Protein AF-A0A835Z251-F1 (afdb_monomer_lite)

Structure (mmCIF, N/CA/C/O backbone):
data_AF-A0A835Z251-F1
#
_entry.id   AF-A0A835Z251-F1
#
loop_
_atom_site.group_PDB
_atom_site.id
_atom_site.type_symbol
_atom_site.label_atom_id
_atom_site.label_alt_id
_atom_site.label_comp_id
_atom_site.label_asym_id
_atom_site.label_entity_id
_atom_site.label_seq_id
_atom_site.pdbx_PDB_ins_code
_atom_site.Cartn_x
_atom_site.Cartn_y
_atom_site.Cartn_z
_atom_site.occupancy
_atom_site.B_iso_or_equiv
_atom_site.auth_seq_id
_atom_site.auth_comp_id
_atom_site.auth_asym_id
_atom_site.auth_atom_id
_atom_site.pdbx_PDB_model_num
ATOM 1 N N . MET A 1 1 ? -18.632 -8.825 11.228 1.00 62.38 1 MET A N 1
ATOM 2 C CA . MET A 1 1 ? -19.693 -8.050 11.921 1.00 62.38 1 MET A CA 1
ATOM 3 C C . MET A 1 1 ? -20.765 -8.931 12.549 1.00 62.38 1 MET A C 1
ATOM 5 O O . MET A 1 1 ? -20.907 -8.869 13.760 1.00 62.38 1 MET A O 1
ATOM 9 N N . ARG A 1 2 ? -21.462 -9.788 11.783 1.00 75.31 2 ARG A N 1
ATOM 10 C CA . ARG A 1 2 ? -22.459 -10.733 12.334 1.00 75.31 2 ARG A CA 1
ATOM 11 C C . ARG A 1 2 ? -21.885 -11.649 13.421 1.00 75.31 2 ARG A C 1
ATOM 13 O O . ARG A 1 2 ? -22.456 -11.759 14.495 1.00 75.31 2 ARG A O 1
ATOM 20 N N . HIS A 1 3 ? -20.702 -12.214 13.177 1.00 78.94 3 HIS A N 1
ATOM 21 C CA . HIS A 1 3 ? -19.993 -13.045 14.159 1.00 78.94 3 HIS A CA 1
ATOM 22 C C . HIS A 1 3 ? -19.610 -12.289 15.448 1.00 78.94 3 HIS A C 1
ATOM 24 O O . HIS A 1 3 ? -19.525 -12.888 16.508 1.00 78.94 3 HIS A O 1
ATOM 30 N N . ALA A 1 4 ? -19.443 -10.964 15.378 1.00 78.00 4 ALA A N 1
ATOM 31 C CA . ALA A 1 4 ? -19.150 -10.116 16.535 1.00 78.00 4 ALA A CA 1
ATOM 32 C C . ALA A 1 4 ? -20.422 -9.668 17.290 1.00 78.00 4 ALA A C 1
ATOM 34 O O . ALA A 1 4 ? -20.351 -8.777 18.130 1.00 78.00 4 ALA A O 1
ATOM 35 N N . GLY A 1 5 ? -21.594 -10.229 16.960 1.00 79.12 5 GLY A N 1
ATOM 36 C CA . GLY A 1 5 ? -22.863 -9.925 17.629 1.00 79.12 5 GLY A CA 1
ATOM 37 C C . GLY A 1 5 ? -23.466 -8.557 17.291 1.00 79.12 5 GLY A C 1
ATOM 38 O O . GLY A 1 5 ? -24.391 -8.113 17.967 1.00 79.12 5 GLY A O 1
ATOM 39 N N . ILE A 1 6 ? -22.969 -7.871 16.254 1.00 76.88 6 ILE A N 1
ATOM 40 C CA . ILE A 1 6 ? -23.534 -6.588 15.818 1.00 76.88 6 ILE A CA 1
ATOM 41 C C . ILE A 1 6 ? -24.938 -6.827 15.252 1.00 76.88 6 ILE A C 1
ATOM 43 O O . ILE A 1 6 ? -25.107 -7.609 14.316 1.00 76.88 6 ILE A O 1
ATOM 47 N N . GLN A 1 7 ? -25.929 -6.121 15.802 1.00 78.38 7 GLN A N 1
ATOM 48 C CA . GLN A 1 7 ? -27.323 -6.204 15.362 1.00 78.38 7 GLN A CA 1
ATOM 49 C C . GLN A 1 7 ? -27.484 -5.862 13.873 1.00 78.38 7 GLN A C 1
ATOM 51 O O . GLN A 1 7 ? -26.920 -4.878 13.395 1.00 78.38 7 GLN A O 1
ATOM 56 N N . GLU A 1 8 ? -28.325 -6.632 13.173 1.00 75.56 8 GLU A N 1
ATOM 57 C CA . GLU A 1 8 ? -28.608 -6.519 11.729 1.00 75.56 8 GLU A CA 1
ATOM 58 C C . GLU A 1 8 ? -28.946 -5.091 11.271 1.00 75.56 8 GLU A C 1
ATOM 60 O O . GLU A 1 8 ? -28.376 -4.605 10.298 1.00 75.56 8 GLU A O 1
ATOM 65 N N . LEU A 1 9 ? -29.775 -4.361 12.024 1.00 73.31 9 LEU A N 1
ATOM 66 C CA . LEU A 1 9 ? -30.138 -2.968 11.717 1.00 73.31 9 LEU A CA 1
ATOM 67 C C . LEU A 1 9 ? -28.939 -2.005 11.703 1.00 73.31 9 LEU A C 1
ATOM 69 O O . LEU A 1 9 ? -28.951 -1.010 10.979 1.00 73.31 9 LEU A O 1
ATOM 73 N N . MET A 1 10 ? -27.884 -2.299 12.467 1.00 75.56 10 MET A N 1
ATOM 74 C CA . MET A 1 10 ? -26.652 -1.507 12.477 1.00 75.56 10 MET A CA 1
ATOM 75 C C . MET A 1 10 ? -25.641 -1.963 11.421 1.00 75.56 10 MET A C 1
ATOM 77 O O . MET A 1 10 ? -24.669 -1.249 11.172 1.00 75.56 10 MET A O 1
ATOM 81 N N . ILE A 1 11 ? -25.850 -3.116 10.775 1.00 76.44 11 ILE A N 1
ATOM 82 C CA . ILE A 1 11 ? -24.920 -3.644 9.769 1.00 76.44 11 ILE A CA 1
ATOM 83 C C . ILE A 1 11 ? -24.801 -2.682 8.593 1.00 76.44 11 ILE A C 1
ATOM 85 O O . ILE A 1 11 ? -23.680 -2.402 8.199 1.00 76.44 11 ILE A O 1
ATOM 89 N N . ASN A 1 12 ? -25.893 -2.105 8.082 1.00 79.44 12 ASN A N 1
ATOM 90 C CA . ASN A 1 12 ? -25.819 -1.195 6.929 1.00 79.44 12 ASN A CA 1
ATOM 91 C C . ASN A 1 12 ? -24.986 0.062 7.223 1.00 79.44 12 ASN A C 1
ATOM 93 O O . ASN A 1 12 ? -24.157 0.468 6.410 1.00 79.44 12 ASN A O 1
ATOM 97 N N . LYS A 1 13 ? -25.156 0.652 8.414 1.00 79.88 13 LYS A N 1
ATOM 98 C CA . LYS A 1 13 ? -24.349 1.801 8.851 1.00 79.88 13 LYS A CA 1
ATOM 99 C C . LYS A 1 13 ? -22.876 1.416 9.002 1.00 79.88 13 LYS A C 1
ATOM 101 O O . LYS A 1 13 ? -22.001 2.146 8.550 1.00 79.88 13 LYS A O 1
ATOM 106 N N . ASN A 1 14 ? -22.603 0.267 9.617 1.00 82.44 14 ASN A N 1
ATOM 107 C CA . ASN A 1 14 ? -21.237 -0.216 9.808 1.00 82.44 14 ASN A CA 1
ATOM 108 C C . ASN A 1 14 ? -20.576 -0.647 8.494 1.00 82.44 14 ASN A C 1
ATOM 110 O O . ASN A 1 14 ? -19.377 -0.454 8.336 1.00 82.44 14 ASN A O 1
ATOM 114 N N . LEU A 1 15 ? -21.344 -1.184 7.546 1.00 86.69 15 LEU A N 1
ATOM 115 C CA . LEU A 1 15 ? -20.873 -1.557 6.219 1.00 86.69 15 LEU A CA 1
ATOM 116 C C . LEU A 1 15 ? -20.396 -0.324 5.462 1.00 86.69 15 LEU A C 1
ATOM 118 O O . LEU A 1 15 ? -19.286 -0.348 4.945 1.00 86.69 15 LEU A O 1
ATOM 122 N N . LYS A 1 16 ? -21.183 0.761 5.474 1.00 87.75 16 LYS A N 1
ATOM 123 C CA . LYS A 1 16 ? -20.774 2.034 4.873 1.00 87.75 16 LYS A CA 1
ATOM 124 C C . LYS A 1 16 ? -19.459 2.541 5.474 1.00 87.75 16 LYS A C 1
ATOM 126 O O . LYS A 1 16 ? -18.548 2.869 4.730 1.00 87.75 16 LYS A O 1
ATOM 131 N N . MET A 1 17 ? -19.328 2.524 6.802 1.00 87.12 17 MET A N 1
ATOM 132 C CA . MET A 1 17 ? -18.080 2.943 7.456 1.00 87.12 17 MET A CA 1
ATOM 133 C C . MET A 1 17 ? -16.895 2.043 7.088 1.00 87.12 17 MET A C 1
ATOM 135 O O . MET A 1 17 ? -15.802 2.540 6.854 1.00 87.12 17 MET A O 1
ATOM 139 N N . VAL A 1 18 ? -17.083 0.721 7.022 1.00 86.56 18 VAL A N 1
ATOM 140 C CA . VAL A 1 18 ? -16.004 -0.189 6.603 1.00 86.56 18 VAL A CA 1
ATOM 141 C C . VAL A 1 18 ? -15.611 0.045 5.151 1.00 86.56 18 VAL A C 1
ATOM 143 O O . VAL A 1 18 ? -14.424 0.051 4.858 1.00 86.56 18 VAL A O 1
ATOM 146 N N . GLN A 1 19 ? -16.575 0.287 4.264 1.00 90.75 19 GLN A N 1
ATOM 147 C CA . GLN A 1 19 ? -16.294 0.643 2.874 1.00 90.75 19 GLN A CA 1
ATOM 148 C C . GLN A 1 19 ? -15.491 1.942 2.777 1.00 90.75 19 GLN A C 1
ATOM 150 O O . GLN A 1 19 ? -14.511 1.978 2.041 1.00 90.75 19 GLN A O 1
ATOM 155 N N . GLU A 1 20 ? -15.866 2.972 3.541 1.00 90.94 20 GLU A N 1
ATOM 156 C CA . GLU A 1 20 ? -15.122 4.234 3.620 1.00 90.94 20 GLU A CA 1
ATOM 157 C C . GLU A 1 20 ? -13.676 3.992 4.083 1.00 90.94 20 GLU A C 1
ATOM 159 O O . GLU A 1 20 ? -12.751 4.431 3.407 1.00 90.94 20 GLU A O 1
ATOM 164 N N . TYR A 1 21 ? -13.468 3.206 5.148 1.00 89.62 21 TYR A N 1
ATOM 165 C CA . TYR A 1 21 ? -12.121 2.866 5.628 1.00 89.62 21 TYR A CA 1
ATOM 166 C C . TYR A 1 21 ? -11.292 2.082 4.620 1.00 89.62 21 TYR A C 1
ATOM 168 O O . TYR A 1 21 ? -10.107 2.359 4.445 1.00 89.62 21 TYR A O 1
ATOM 176 N N . SER A 1 22 ? -11.895 1.088 3.970 1.00 91.50 22 SER A N 1
ATOM 177 C CA . SER A 1 22 ? -11.206 0.308 2.948 1.00 91.50 22 SER A CA 1
ATOM 178 C C . SER A 1 22 ? -10.810 1.186 1.768 1.00 91.50 22 SER A C 1
ATOM 180 O O . SER A 1 22 ? -9.691 1.070 1.285 1.00 91.50 22 SER A O 1
ATOM 182 N N . PHE A 1 23 ? -11.692 2.083 1.328 1.00 94.62 23 PHE A N 1
ATOM 183 C CA . PHE A 1 23 ? -11.400 2.972 0.211 1.00 94.62 23 PHE A CA 1
ATOM 184 C C . PHE A 1 23 ? -10.304 3.985 0.553 1.00 94.62 23 PHE A C 1
ATOM 186 O O . PHE A 1 23 ? -9.387 4.175 -0.236 1.00 94.62 23 PHE A O 1
ATOM 193 N N . GLU A 1 24 ? -10.354 4.587 1.742 1.00 93.56 24 GLU A N 1
ATOM 194 C CA . GLU A 1 24 ? -9.323 5.518 2.212 1.00 93.56 24 GLU A CA 1
ATOM 195 C C . GLU A 1 24 ? -7.944 4.847 2.287 1.00 93.56 24 GLU A C 1
ATOM 197 O O . GLU A 1 24 ? -6.951 5.416 1.837 1.00 93.56 24 GLU A O 1
ATOM 202 N N . LEU A 1 25 ? -7.893 3.601 2.773 1.00 92.75 25 LEU A N 1
ATOM 203 C CA . LEU A 1 25 ? -6.656 2.825 2.840 1.00 92.75 25 LEU A CA 1
ATOM 204 C C . LEU A 1 25 ? -6.102 2.522 1.446 1.00 92.75 25 LEU A C 1
ATOM 206 O O . LEU A 1 25 ? -4.913 2.714 1.205 1.00 92.75 25 LEU A O 1
ATOM 210 N N . LEU A 1 26 ? -6.967 2.085 0.527 1.00 93.25 26 LEU A N 1
ATOM 211 C CA . LEU A 1 26 ? -6.577 1.784 -0.849 1.00 93.25 26 LEU A CA 1
ATOM 212 C C . LEU A 1 26 ? -6.089 3.032 -1.592 1.00 93.25 26 LEU A C 1
ATOM 214 O O . LEU A 1 26 ? -5.084 2.948 -2.283 1.00 93.25 26 LEU A O 1
ATOM 218 N N . MET A 1 27 ? -6.717 4.196 -1.393 1.00 94.12 27 MET A N 1
ATOM 219 C CA . MET A 1 27 ? -6.218 5.454 -1.963 1.00 94.12 27 MET A CA 1
ATOM 220 C C . MET A 1 27 ? -4.816 5.805 -1.456 1.00 94.12 27 MET A C 1
ATOM 222 O O . MET A 1 27 ? -3.993 6.286 -2.230 1.00 94.12 27 MET A O 1
ATOM 226 N N . GLY A 1 28 ? -4.536 5.564 -0.170 1.00 92.19 28 GLY A N 1
ATOM 227 C CA . GLY A 1 28 ? -3.197 5.754 0.388 1.00 92.19 28 GLY A CA 1
ATOM 228 C C . GLY A 1 28 ? -2.163 4.841 -0.273 1.00 92.19 28 GLY A C 1
ATOM 229 O O . GLY A 1 28 ? -1.069 5.286 -0.611 1.00 92.19 28 GLY A O 1
ATOM 230 N N . PHE A 1 29 ? -2.522 3.582 -0.529 1.00 93.75 29 PHE A N 1
ATOM 231 C CA . PHE A 1 29 ? -1.650 2.641 -1.238 1.00 93.75 29 PHE A CA 1
ATOM 232 C C . PHE A 1 29 ? -1.449 3.026 -2.703 1.00 93.75 29 PHE A C 1
ATOM 234 O O . PHE A 1 29 ? -0.313 3.048 -3.168 1.00 93.75 29 PHE A O 1
ATOM 241 N N . ASP A 1 30 ? -2.518 3.396 -3.408 1.00 93.94 30 ASP A N 1
ATOM 242 C CA . ASP A 1 30 ? -2.434 3.873 -4.787 1.00 93.94 30 ASP A CA 1
ATOM 243 C C . ASP A 1 30 ? -1.519 5.097 -4.879 1.00 93.94 30 ASP A C 1
ATOM 245 O O . ASP A 1 30 ? -0.651 5.150 -5.750 1.00 93.94 30 ASP A O 1
ATOM 249 N N . HIS A 1 31 ? -1.657 6.054 -3.953 1.00 93.94 31 HIS A N 1
ATOM 250 C CA . HIS A 1 31 ? -0.775 7.215 -3.899 1.00 93.94 31 HIS A CA 1
ATOM 251 C C . HIS A 1 31 ? 0.679 6.810 -3.656 1.00 93.94 31 HIS A C 1
ATOM 253 O O . HIS A 1 31 ? 1.549 7.236 -4.419 1.00 93.94 31 HIS A O 1
ATOM 259 N N . ALA A 1 32 ? 0.939 5.948 -2.668 1.00 93.88 32 ALA A N 1
ATOM 260 C CA . ALA A 1 32 ? 2.279 5.448 -2.389 1.00 93.88 32 ALA A CA 1
ATOM 261 C C . ALA A 1 32 ? 2.926 4.862 -3.651 1.00 93.88 32 ALA A C 1
ATOM 263 O O . ALA A 1 32 ? 4.050 5.220 -3.978 1.00 93.88 32 ALA A O 1
ATOM 264 N N . MET A 1 33 ? 2.198 4.063 -4.437 1.00 91.94 33 MET A N 1
ATOM 265 C CA . MET A 1 33 ? 2.723 3.444 -5.661 1.00 91.94 33 MET A CA 1
ATOM 266 C C . MET A 1 33 ? 3.028 4.432 -6.801 1.00 91.94 33 MET A C 1
ATOM 268 O O . MET A 1 33 ? 3.738 4.069 -7.740 1.00 91.94 33 MET A O 1
ATOM 272 N N . THR A 1 34 ? 2.551 5.680 -6.729 1.00 93.38 34 THR A N 1
ATOM 273 C CA . THR A 1 34 ? 2.932 6.744 -7.680 1.00 93.38 34 THR A CA 1
ATOM 274 C C . THR A 1 34 ? 4.281 7.397 -7.372 1.00 93.38 34 THR A C 1
ATOM 276 O O . THR A 1 34 ? 4.802 8.136 -8.210 1.00 93.38 34 THR A O 1
ATOM 279 N N . LEU A 1 35 ? 4.852 7.140 -6.190 1.00 93.25 35 LEU A N 1
ATOM 280 C CA . LEU A 1 35 ? 6.132 7.703 -5.763 1.00 93.25 35 LEU A CA 1
ATOM 281 C C . LEU A 1 35 ? 7.311 7.012 -6.461 1.00 93.25 35 LEU A C 1
ATOM 283 O O . LEU A 1 35 ? 7.201 5.900 -6.984 1.00 93.25 35 LEU A O 1
ATOM 287 N N . THR A 1 36 ? 8.452 7.702 -6.509 1.00 91.06 36 THR A N 1
ATOM 288 C CA . THR A 1 36 ? 9.573 7.292 -7.371 1.00 91.06 36 THR A CA 1
ATOM 289 C C . THR A 1 36 ? 10.513 6.326 -6.665 1.00 91.06 36 THR A C 1
ATOM 291 O O . THR A 1 36 ? 10.963 5.356 -7.274 1.00 91.06 36 THR A O 1
ATOM 294 N N . THR A 1 37 ? 10.828 6.588 -5.397 1.00 89.50 37 THR A N 1
ATOM 295 C CA . THR A 1 37 ? 11.792 5.784 -4.640 1.00 89.50 37 THR A CA 1
ATOM 296 C C . THR A 1 37 ? 11.093 4.793 -3.719 1.00 89.50 37 THR A C 1
ATOM 298 O O . THR A 1 37 ? 10.016 5.067 -3.200 1.00 89.50 37 THR A O 1
ATOM 301 N N . GLU A 1 38 ? 11.711 3.633 -3.503 1.00 88.38 38 GLU A N 1
ATOM 302 C CA . GLU A 1 38 ? 11.179 2.602 -2.604 1.00 88.38 38 GLU A CA 1
ATOM 303 C C . GLU A 1 38 ? 10.971 3.126 -1.178 1.00 88.38 38 GLU A C 1
ATOM 305 O O . GLU A 1 38 ? 9.910 2.905 -0.600 1.00 88.38 38 GLU A O 1
ATOM 310 N N . ASP A 1 39 ? 11.928 3.889 -0.648 1.00 87.62 39 ASP A N 1
ATOM 311 C CA . ASP A 1 39 ? 11.828 4.467 0.694 1.00 87.62 39 ASP A CA 1
ATOM 312 C C . ASP A 1 39 ? 10.606 5.390 0.829 1.00 87.62 39 ASP A C 1
ATOM 314 O O . ASP A 1 39 ? 9.876 5.308 1.818 1.00 87.62 39 ASP A O 1
ATOM 318 N N . GLU A 1 40 ? 10.334 6.227 -0.179 1.00 89.25 40 GLU A N 1
ATOM 319 C CA . GLU A 1 40 ? 9.140 7.081 -0.215 1.00 89.25 40 GLU A CA 1
ATOM 320 C C . GLU A 1 40 ? 7.853 6.252 -0.282 1.00 89.25 40 GLU A C 1
ATOM 322 O O . GLU A 1 40 ? 6.912 6.523 0.466 1.00 89.25 40 GLU A O 1
ATOM 327 N N . LYS A 1 41 ? 7.815 5.216 -1.134 1.00 92.88 41 LYS A N 1
ATOM 328 C CA . LYS A 1 41 ? 6.659 4.314 -1.255 1.00 92.88 41 LYS A CA 1
ATOM 329 C C . LYS A 1 41 ? 6.352 3.629 0.080 1.00 92.88 41 LYS A C 1
ATOM 331 O O . LYS A 1 41 ? 5.209 3.639 0.535 1.00 92.88 41 LYS A O 1
ATOM 336 N N . VAL A 1 42 ? 7.367 3.049 0.722 1.00 91.62 42 VAL A N 1
ATOM 337 C CA . VAL A 1 42 ? 7.227 2.339 2.003 1.00 91.62 42 VAL A CA 1
ATOM 338 C C . VAL A 1 42 ? 6.818 3.301 3.116 1.00 91.62 42 VAL A C 1
ATOM 340 O O . VAL A 1 42 ? 5.965 2.957 3.936 1.00 91.62 42 VAL A O 1
ATOM 343 N N . TYR A 1 43 ? 7.382 4.510 3.145 1.00 89.88 43 TYR A N 1
ATOM 344 C CA . TYR A 1 43 ? 7.020 5.528 4.129 1.00 89.88 43 TYR A CA 1
ATOM 345 C C . TYR A 1 43 ? 5.550 5.950 4.004 1.00 89.88 43 TYR A C 1
ATOM 347 O O . TYR A 1 43 ? 4.813 5.903 4.991 1.00 89.88 43 TYR A O 1
ATOM 355 N N . GLU A 1 44 ? 5.103 6.293 2.793 1.00 92.88 44 GLU A N 1
ATOM 356 C CA . GLU A 1 44 ? 3.720 6.711 2.535 1.00 92.88 44 GLU A CA 1
ATOM 357 C C . GLU A 1 44 ? 2.725 5.581 2.845 1.00 92.88 44 GLU A C 1
ATOM 359 O O . GLU A 1 44 ? 1.713 5.782 3.524 1.00 92.88 44 GLU A O 1
ATOM 364 N N . MET A 1 45 ? 3.058 4.347 2.453 1.00 93.81 45 MET A N 1
ATOM 365 C CA . MET A 1 45 ? 2.267 3.158 2.777 1.00 93.81 45 MET A CA 1
ATOM 366 C C . MET A 1 45 ? 2.186 2.920 4.292 1.00 93.81 45 MET A C 1
ATOM 368 O O . MET A 1 45 ? 1.114 2.618 4.825 1.00 93.81 45 MET A O 1
ATOM 372 N N . GLY A 1 46 ? 3.297 3.120 5.007 1.00 91.88 46 GLY A N 1
ATOM 373 C CA . GLY A 1 46 ? 3.344 3.112 6.467 1.00 91.88 46 GLY A CA 1
ATOM 374 C C . GLY A 1 46 ? 2.417 4.159 7.086 1.00 91.88 46 GLY A C 1
ATOM 375 O O . GLY A 1 46 ? 1.687 3.847 8.027 1.00 91.88 46 GLY A O 1
ATOM 376 N N . GLY A 1 47 ? 2.366 5.369 6.527 1.00 90.62 47 GLY A N 1
ATOM 377 C CA . GLY A 1 47 ? 1.437 6.422 6.944 1.00 90.62 47 GLY A CA 1
ATOM 378 C C . GLY A 1 47 ? -0.032 5.994 6.844 1.00 90.62 47 GLY A C 1
ATOM 379 O O . GLY A 1 47 ? -0.790 6.133 7.811 1.00 90.62 47 GLY A O 1
ATOM 380 N N . ALA A 1 48 ? -0.419 5.389 5.718 1.00 92.12 48 ALA A N 1
ATOM 381 C CA . ALA A 1 48 ? -1.774 4.876 5.509 1.00 92.12 48 ALA A CA 1
ATOM 382 C C . ALA A 1 48 ? -2.135 3.753 6.505 1.00 92.12 48 ALA A C 1
ATOM 384 O O . ALA A 1 48 ? -3.191 3.789 7.146 1.00 92.12 48 ALA A O 1
ATOM 385 N N . ILE A 1 49 ? -1.230 2.788 6.711 1.00 91.50 49 ILE A N 1
ATOM 386 C CA . ILE A 1 49 ? -1.389 1.701 7.696 1.00 91.50 49 ILE A CA 1
ATOM 387 C C . ILE A 1 49 ? -1.542 2.276 9.107 1.00 91.50 49 ILE A C 1
ATOM 389 O O . ILE A 1 49 ? -2.421 1.871 9.873 1.00 91.50 49 ILE A O 1
ATOM 393 N N . TRP A 1 50 ? -0.705 3.242 9.466 1.00 89.12 50 TRP A N 1
ATOM 394 C CA . TRP A 1 50 ? -0.722 3.860 10.782 1.00 89.12 50 TRP A CA 1
ATOM 395 C C . TRP A 1 50 ? -2.053 4.551 11.088 1.00 89.12 50 TRP A C 1
ATOM 397 O O . TRP A 1 50 ? -2.665 4.293 12.133 1.00 89.12 50 TRP A O 1
ATOM 407 N N . GLY A 1 51 ? -2.522 5.389 10.159 1.00 86.25 51 GLY A N 1
ATOM 408 C CA . GLY A 1 51 ? -3.736 6.186 10.323 1.00 86.25 51 GLY A CA 1
ATOM 409 C C . GLY A 1 51 ? -5.028 5.367 10.306 1.00 86.25 51 GLY A C 1
ATOM 410 O O . GLY A 1 51 ? -5.990 5.714 10.999 1.00 86.25 51 GLY A O 1
ATOM 411 N N . LEU A 1 52 ? -5.062 4.265 9.551 1.00 85.94 52 LEU A N 1
ATOM 412 C CA . LEU A 1 52 ? -6.312 3.554 9.260 1.00 85.94 52 LEU A CA 1
ATOM 413 C C . LEU A 1 52 ? -6.388 2.157 9.872 1.00 85.94 52 LEU A C 1
ATOM 415 O O . LEU A 1 52 ? -7.473 1.752 10.293 1.00 85.94 52 LEU A O 1
ATOM 419 N N . ILE A 1 53 ? -5.262 1.449 10.000 1.00 86.25 53 ILE A N 1
ATOM 420 C CA . ILE A 1 53 ? -5.214 0.118 10.620 1.00 86.25 53 ILE A CA 1
ATOM 421 C C . ILE A 1 53 ? -4.906 0.239 12.110 1.00 86.25 53 ILE A C 1
ATOM 423 O O . ILE A 1 53 ? -5.677 -0.251 12.939 1.00 86.25 53 ILE A O 1
ATOM 427 N N . TYR A 1 54 ? -3.796 0.887 12.477 1.00 83.94 54 TYR A N 1
ATOM 428 C CA . TYR A 1 54 ? -3.351 0.857 13.869 1.00 83.94 54 TYR A CA 1
ATOM 429 C C . TYR A 1 54 ? -4.120 1.812 14.770 1.00 83.94 54 TYR A C 1
ATOM 431 O O . TYR A 1 54 ? -4.545 1.373 15.841 1.00 83.94 54 TYR A O 1
ATOM 439 N N . ARG A 1 55 ? -4.331 3.077 14.367 1.00 74.88 55 ARG A N 1
ATOM 440 C CA . ARG A 1 55 ? -5.142 4.107 15.071 1.00 74.88 55 ARG A CA 1
ATOM 441 C C . ARG A 1 55 ? -4.806 4.376 16.551 1.00 74.88 55 ARG A C 1
ATOM 443 O O . ARG A 1 55 ? -5.366 5.288 17.152 1.00 74.88 55 ARG A O 1
ATOM 450 N N . LYS A 1 56 ? -3.915 3.585 17.150 1.00 68.62 56 LYS A N 1
ATOM 451 C CA . LYS A 1 56 ? -3.467 3.592 18.541 1.00 68.62 56 LYS A CA 1
ATOM 452 C C . LYS A 1 56 ? -1.945 3.454 18.537 1.00 68.62 56 LYS A C 1
ATOM 454 O O . LYS A 1 56 ? -1.432 2.332 18.561 1.00 68.62 56 LYS A O 1
ATOM 459 N N . PRO A 1 57 ? -1.238 4.587 18.471 1.00 60.75 57 PRO A N 1
ATOM 460 C CA . PRO A 1 57 ? 0.181 4.627 18.152 1.00 60.75 57 PRO A CA 1
ATOM 461 C C . PRO A 1 57 ? 1.068 3.976 19.224 1.00 60.75 57 PRO A C 1
ATOM 463 O O . PRO A 1 57 ? 2.125 3.435 18.937 1.00 60.75 57 PRO A O 1
ATOM 466 N N . GLU A 1 58 ? 0.603 3.959 20.469 1.00 67.44 58 GLU A N 1
ATOM 467 C CA . GLU A 1 58 ? 1.379 3.548 21.646 1.00 67.44 58 GLU A CA 1
ATOM 468 C C . GLU A 1 58 ? 1.703 2.047 21.702 1.00 67.44 58 GLU A C 1
ATOM 470 O O . GLU A 1 58 ? 2.531 1.623 22.505 1.00 67.44 58 GLU A O 1
ATOM 475 N N . LYS A 1 59 ? 1.038 1.221 20.884 1.00 77.44 59 LYS A N 1
ATOM 476 C CA . LYS A 1 59 ? 1.164 -0.241 20.948 1.00 77.44 59 LYS A CA 1
ATOM 477 C C . LYS A 1 59 ? 2.211 -0.810 19.987 1.00 77.44 59 LYS A C 1
ATOM 479 O O . LYS A 1 59 ? 2.685 -1.923 20.210 1.00 77.44 59 LYS A O 1
ATOM 484 N N . TYR A 1 60 ? 2.553 -0.087 18.926 1.00 79.94 60 TYR A N 1
ATOM 485 C CA . TYR A 1 60 ? 3.372 -0.614 17.837 1.00 79.94 60 TYR A CA 1
ATOM 486 C C . TYR A 1 60 ? 4.593 0.271 17.622 1.00 79.94 60 TYR A C 1
ATOM 488 O O . TYR A 1 60 ? 4.483 1.493 17.589 1.00 79.94 60 TYR A O 1
ATOM 496 N N . SER A 1 61 ? 5.763 -0.352 17.493 1.00 81.75 61 SER A N 1
ATOM 497 C CA . SER A 1 61 ? 6.996 0.369 17.195 1.00 81.75 61 SER A CA 1
ATOM 498 C C . SER A 1 61 ? 7.032 0.812 15.732 1.00 81.75 6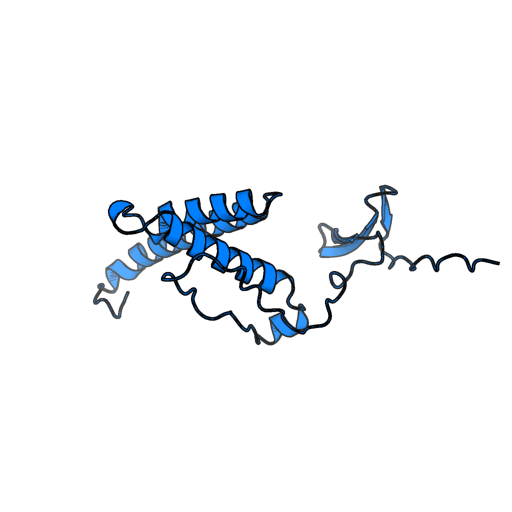1 SER A C 1
ATOM 500 O O . SER A 1 61 ? 6.411 0.204 14.860 1.00 81.75 61 SER A O 1
ATOM 502 N N . GLU A 1 62 ? 7.830 1.836 15.447 1.00 80.81 62 GLU A N 1
ATOM 503 C CA . GLU A 1 62 ? 8.116 2.268 14.075 1.00 80.81 62 GLU A CA 1
ATOM 504 C C . GLU A 1 62 ? 8.715 1.129 13.236 1.00 80.81 62 GLU A C 1
ATOM 506 O O . GLU A 1 62 ? 8.329 0.931 12.090 1.00 80.81 62 GLU A O 1
ATOM 511 N N . GLN A 1 63 ? 9.570 0.297 13.839 1.00 81.44 63 GLN A N 1
ATOM 512 C CA . GLN A 1 63 ? 10.118 -0.891 13.185 1.00 81.44 63 GLN A CA 1
ATOM 513 C C . GLN A 1 63 ? 9.024 -1.882 12.764 1.00 81.44 63 GLN A C 1
ATOM 515 O O . GLN A 1 63 ? 9.097 -2.446 11.677 1.00 81.44 63 GLN A O 1
ATOM 520 N N . HIS A 1 64 ? 8.005 -2.094 13.602 1.00 85.88 64 HIS A N 1
ATOM 521 C CA . HIS A 1 64 ? 6.873 -2.956 13.264 1.00 85.88 64 HIS A CA 1
ATOM 522 C C . HIS A 1 64 ? 6.079 -2.392 12.080 1.00 85.88 64 HIS A C 1
ATOM 524 O O . HIS A 1 64 ? 5.718 -3.134 11.166 1.00 85.88 64 HIS A O 1
ATOM 530 N N . LEU A 1 65 ? 5.843 -1.078 12.083 1.00 86.94 65 LEU A N 1
ATOM 531 C CA . LEU A 1 65 ? 5.154 -0.388 10.998 1.00 86.94 65 LEU A CA 1
ATOM 532 C C . LEU A 1 65 ? 5.932 -0.488 9.685 1.00 86.94 65 LEU A C 1
ATOM 534 O O . LEU A 1 65 ? 5.358 -0.866 8.668 1.00 86.94 65 LEU A O 1
ATOM 538 N N . HIS A 1 66 ? 7.233 -0.203 9.7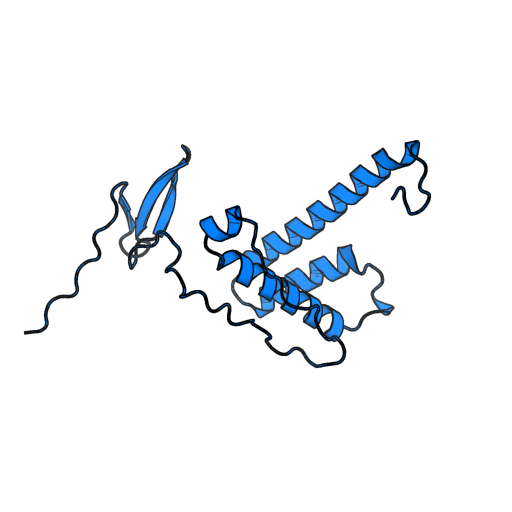27 1.00 86.06 66 HIS A N 1
ATOM 539 C CA . HIS A 1 66 ? 8.110 -0.285 8.569 1.00 86.06 66 HIS A CA 1
ATOM 540 C C . HIS A 1 66 ? 8.165 -1.712 8.017 1.00 86.06 66 HIS A C 1
ATOM 542 O O . HIS A 1 66 ? 7.974 -1.906 6.825 1.00 86.06 66 HIS A O 1
ATOM 548 N N . HIS A 1 67 ? 8.298 -2.728 8.879 1.00 86.81 67 HIS A N 1
ATOM 549 C CA . HIS A 1 67 ? 8.282 -4.128 8.448 1.00 86.81 67 HIS A CA 1
ATOM 550 C C . HIS A 1 67 ? 6.965 -4.490 7.748 1.00 86.81 67 HIS A C 1
ATOM 552 O O . HIS A 1 67 ? 6.976 -5.128 6.696 1.00 86.81 67 HIS A O 1
ATOM 558 N N . PHE A 1 68 ? 5.826 -4.051 8.291 1.00 90.19 68 PHE A N 1
ATOM 559 C CA . PHE A 1 68 ? 4.543 -4.332 7.659 1.00 90.19 68 PHE A CA 1
ATOM 560 C C . PHE A 1 68 ? 4.393 -3.611 6.310 1.00 90.19 68 PHE A C 1
ATOM 562 O O . PHE A 1 68 ? 3.964 -4.227 5.336 1.00 90.19 68 PHE A O 1
ATOM 569 N N . ALA A 1 69 ? 4.791 -2.339 6.238 1.00 91.56 69 ALA A N 1
ATOM 570 C CA . ALA A 1 69 ? 4.754 -1.556 5.008 1.00 91.56 69 ALA A CA 1
ATOM 571 C C . ALA A 1 69 ? 5.671 -2.145 3.922 1.00 91.56 69 ALA A C 1
ATOM 573 O O . ALA A 1 69 ? 5.226 -2.329 2.793 1.00 91.56 69 ALA A O 1
ATOM 574 N N . SER A 1 70 ? 6.906 -2.525 4.262 1.00 90.19 70 SER A N 1
ATOM 575 C CA . SER A 1 70 ? 7.839 -3.172 3.328 1.00 90.19 70 SER A CA 1
ATOM 576 C C . SER A 1 70 ? 7.307 -4.506 2.806 1.00 90.19 70 SER A C 1
ATOM 578 O O . SER A 1 70 ? 7.440 -4.798 1.617 1.00 90.19 70 SER A O 1
ATOM 580 N N . HIS A 1 71 ? 6.68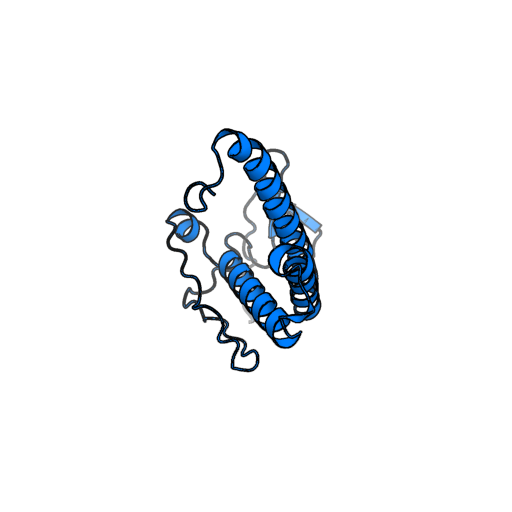3 -5.313 3.671 1.00 90.94 71 HIS A N 1
ATOM 581 C CA . HIS A 1 71 ? 6.055 -6.564 3.251 1.00 90.94 71 HIS A CA 1
ATOM 582 C C . HIS A 1 71 ? 4.916 -6.305 2.256 1.00 90.94 71 HIS A C 1
ATOM 584 O O . HIS A 1 71 ? 4.926 -6.870 1.168 1.00 90.94 71 HIS A O 1
ATOM 590 N N . LEU A 1 72 ? 3.987 -5.396 2.572 1.00 91.00 72 LEU A N 1
ATOM 591 C CA . LEU A 1 72 ? 2.875 -5.065 1.673 1.00 91.00 72 LEU A CA 1
ATOM 592 C C . LEU A 1 72 ? 3.342 -4.477 0.339 1.00 91.00 72 LEU A C 1
ATOM 594 O O . LEU A 1 72 ? 2.809 -4.845 -0.705 1.00 91.00 72 LEU A O 1
ATOM 598 N N . TYR A 1 73 ? 4.352 -3.608 0.364 1.00 90.94 73 TYR A N 1
ATOM 599 C CA . TYR A 1 73 ? 4.969 -3.080 -0.848 1.00 90.94 73 TYR A CA 1
ATOM 600 C C . TYR A 1 73 ? 5.538 -4.204 -1.724 1.00 90.94 73 TYR A C 1
ATOM 602 O O . TYR A 1 73 ? 5.263 -4.249 -2.922 1.00 90.94 73 TYR A O 1
ATOM 610 N N . THR A 1 74 ? 6.264 -5.151 -1.121 1.00 88.56 74 THR A N 1
ATOM 611 C CA . THR A 1 74 ? 6.843 -6.295 -1.841 1.00 88.56 74 THR A CA 1
ATOM 612 C C . THR A 1 74 ? 5.758 -7.175 -2.463 1.00 88.56 74 THR A C 1
ATOM 614 O O . THR A 1 74 ? 5.886 -7.576 -3.620 1.00 88.56 74 THR A O 1
ATOM 617 N N . GLU A 1 75 ? 4.669 -7.445 -1.738 1.00 89.44 75 GLU A N 1
ATOM 618 C CA . GLU A 1 75 ? 3.534 -8.218 -2.259 1.00 89.44 75 GLU A CA 1
ATOM 619 C C . GLU A 1 75 ? 2.837 -7.502 -3.424 1.00 89.44 75 GLU A C 1
ATOM 621 O O . GLU A 1 75 ? 2.475 -8.134 -4.417 1.00 89.44 75 GLU A O 1
ATOM 626 N N . LEU A 1 76 ? 2.676 -6.178 -3.340 1.00 88.75 76 LEU A N 1
ATOM 627 C CA . LEU A 1 76 ? 2.081 -5.379 -4.413 1.00 88.75 76 LEU A CA 1
ATOM 628 C C . LEU A 1 76 ? 2.958 -5.360 -5.668 1.00 88.75 76 LEU A C 1
ATOM 630 O O . LEU A 1 76 ? 2.447 -5.601 -6.759 1.00 88.75 76 LEU A O 1
ATOM 634 N N . GLU A 1 77 ? 4.264 -5.125 -5.535 1.00 86.62 77 GLU A N 1
ATOM 635 C CA . GLU A 1 77 ? 5.203 -5.196 -6.664 1.00 86.62 77 GLU A CA 1
ATOM 636 C C . GLU A 1 77 ? 5.212 -6.601 -7.281 1.00 86.62 77 GLU A C 1
ATOM 638 O O . GLU A 1 77 ? 5.109 -6.740 -8.499 1.00 86.62 77 GLU A O 1
ATOM 643 N N . THR A 1 78 ? 5.204 -7.648 -6.451 1.00 86.94 78 THR A N 1
ATOM 644 C CA . THR A 1 78 ? 5.090 -9.039 -6.916 1.00 86.94 78 THR A CA 1
ATOM 645 C C . THR A 1 78 ? 3.817 -9.249 -7.734 1.00 86.94 78 THR A C 1
ATOM 647 O O . THR A 1 78 ? 3.852 -9.896 -8.779 1.00 86.94 78 THR A O 1
ATOM 650 N N . LEU A 1 79 ? 2.693 -8.662 -7.312 1.00 88.06 79 LEU A N 1
ATOM 651 C CA . LEU A 1 79 ? 1.427 -8.752 -8.032 1.00 88.06 79 LEU A CA 1
ATOM 652 C C . LEU A 1 79 ? 1.484 -8.083 -9.414 1.00 88.06 79 LEU A C 1
ATOM 654 O O . LEU A 1 79 ? 0.900 -8.609 -10.361 1.00 88.06 79 LEU A O 1
ATOM 658 N N . TYR A 1 80 ? 2.200 -6.961 -9.548 1.00 85.06 80 TYR A N 1
ATOM 659 C CA . TYR A 1 80 ? 2.415 -6.293 -10.838 1.00 85.06 80 TYR A CA 1
ATOM 660 C C . TYR A 1 80 ? 3.292 -7.107 -11.800 1.00 85.06 80 TYR A C 1
ATOM 662 O O . TYR A 1 80 ? 3.202 -6.913 -13.014 1.00 85.06 80 TYR A O 1
ATOM 670 N N . GLU A 1 81 ? 4.112 -8.019 -11.279 1.00 86.06 81 GLU A N 1
ATOM 671 C CA . GLU A 1 81 ? 4.962 -8.915 -12.070 1.00 86.06 81 GLU A CA 1
ATOM 672 C C . GLU A 1 81 ? 4.228 -10.188 -12.529 1.00 86.06 81 GLU A C 1
ATOM 674 O O . GLU A 1 81 ? 4.695 -10.873 -13.444 1.00 86.06 81 GLU A O 1
ATOM 679 N N . VAL A 1 82 ? 3.057 -10.503 -11.958 1.00 86.19 82 VAL A N 1
ATOM 680 C CA . VAL A 1 82 ? 2.270 -11.683 -12.349 1.00 86.19 82 VAL A CA 1
ATOM 681 C C . VAL A 1 82 ? 1.715 -11.515 -13.774 1.00 86.19 82 VAL A C 1
ATOM 683 O O . VAL A 1 82 ? 0.976 -10.565 -14.045 1.00 86.19 82 VAL A O 1
ATOM 686 N N . PRO A 1 83 ? 1.973 -12.465 -14.699 1.00 88.44 83 PRO A N 1
ATOM 687 C CA . PRO A 1 83 ? 1.379 -12.437 -16.032 1.00 88.44 83 PRO A CA 1
ATOM 688 C C . PRO A 1 83 ? -0.151 -12.431 -15.973 1.00 88.44 83 PRO A C 1
ATOM 690 O O . PRO A 1 83 ? -0.755 -13.189 -15.212 1.00 88.44 83 PRO A O 1
ATOM 693 N N . LEU A 1 84 ? -0.798 -11.638 -16.832 1.00 88.44 84 LEU A N 1
ATOM 694 C CA . LEU A 1 84 ? -2.253 -11.445 -16.802 1.00 88.44 84 LEU A CA 1
ATOM 695 C C . LEU A 1 84 ? -3.045 -12.760 -16.913 1.00 88.44 84 LEU A C 1
ATOM 697 O O . LEU A 1 84 ? -4.097 -12.901 -16.292 1.00 88.44 84 LEU A O 1
ATOM 701 N N . ASP A 1 85 ? -2.553 -13.733 -17.679 1.00 88.62 85 ASP A N 1
ATOM 702 C CA . ASP A 1 85 ? -3.219 -15.032 -17.810 1.00 88.62 85 ASP A CA 1
ATOM 703 C C . ASP A 1 85 ? -3.178 -15.827 -16.499 1.00 88.62 85 ASP A C 1
ATOM 705 O O . ASP A 1 85 ? -4.186 -16.404 -16.099 1.00 88.62 85 ASP A O 1
ATOM 709 N N . LYS A 1 86 ? -2.069 -15.748 -15.752 1.00 83.88 86 LYS A N 1
ATOM 710 C CA . LYS A 1 86 ? -1.948 -16.335 -14.408 1.00 83.88 86 LYS A CA 1
ATOM 711 C C . LYS A 1 86 ? -2.768 -15.594 -13.368 1.00 83.88 86 LYS A C 1
ATOM 713 O O . LYS A 1 86 ? -3.386 -16.223 -12.512 1.00 83.88 86 LYS A O 1
ATOM 718 N N . PHE A 1 87 ? -2.854 -14.276 -13.495 1.00 86.50 87 PHE A N 1
ATOM 719 C CA . PHE A 1 87 ? -3.733 -13.471 -12.661 1.00 86.50 87 PHE A CA 1
ATOM 720 C C . PHE A 1 87 ? -5.207 -13.883 -12.838 1.00 86.50 87 PHE A C 1
ATOM 722 O O . PHE A 1 87 ? -5.920 -14.075 -11.855 1.00 86.50 87 PHE A O 1
ATOM 729 N N . LYS A 1 88 ? -5.663 -14.096 -14.082 1.00 89.12 88 LYS A N 1
ATOM 730 C CA . LYS A 1 88 ? -7.037 -14.548 -14.390 1.00 89.12 88 LYS A CA 1
ATOM 731 C C . LYS A 1 88 ? -7.346 -15.954 -13.878 1.00 89.12 88 LYS A C 1
ATOM 733 O O . LYS A 1 88 ? -8.493 -16.228 -13.537 1.00 89.12 88 LYS A O 1
ATOM 738 N N . GLU A 1 89 ? -6.346 -16.832 -13.830 1.00 91.12 89 GLU A N 1
ATOM 739 C CA . GLU A 1 89 ? -6.473 -18.171 -13.238 1.00 91.12 89 GLU A CA 1
ATOM 740 C C . GLU A 1 89 ? -6.681 -18.116 -11.709 1.00 91.12 89 GLU A C 1
ATOM 742 O O . GLU A 1 89 ? -7.071 -19.117 -11.111 1.00 91.12 89 GLU A O 1
ATOM 747 N N . GLY A 1 90 ? -6.445 -16.963 -11.065 1.00 83.31 90 GLY A N 1
ATOM 748 C CA . GLY A 1 90 ? -6.589 -16.787 -9.617 1.00 83.31 90 GLY A CA 1
ATOM 749 C C . GLY A 1 90 ? -5.510 -17.502 -8.798 1.00 83.31 90 GLY A C 1
ATOM 750 O O . GLY A 1 90 ? -5.630 -17.599 -7.578 1.00 83.31 90 GLY A O 1
ATOM 751 N N . ALA A 1 91 ? -4.454 -17.996 -9.448 1.00 78.56 91 ALA A N 1
ATOM 752 C CA . ALA A 1 91 ? -3.346 -18.715 -8.826 1.00 78.56 91 ALA A CA 1
ATOM 753 C C . ALA A 1 91 ? -2.301 -17.745 -8.243 1.00 78.56 91 ALA A C 1
ATOM 755 O O . ALA A 1 91 ? -1.121 -17.800 -8.585 1.00 78.56 91 ALA A O 1
ATOM 756 N N . LEU A 1 92 ? -2.751 -16.823 -7.389 1.00 84.38 92 LEU A N 1
ATOM 757 C CA . LEU A 1 92 ? -1.878 -15.878 -6.697 1.00 84.38 92 LEU A CA 1
ATOM 758 C C . LEU A 1 92 ? -1.274 -16.548 -5.462 1.00 84.38 92 LEU A C 1
ATOM 760 O O . LEU A 1 92 ? -1.997 -17.065 -4.609 1.00 84.38 92 LEU A O 1
ATOM 764 N N . VAL A 1 93 ? 0.053 -16.531 -5.375 1.00 83.81 93 VAL A N 1
ATOM 765 C CA . VAL A 1 93 ? 0.794 -17.000 -4.204 1.00 83.81 93 VAL A CA 1
ATOM 766 C C . VAL A 1 93 ? 1.315 -15.769 -3.482 1.00 83.81 93 VAL A C 1
ATOM 768 O O . VAL A 1 93 ? 2.179 -15.077 -4.010 1.00 83.81 93 VAL A O 1
ATOM 771 N N . PHE A 1 94 ? 0.759 -15.501 -2.304 1.00 84.06 94 PHE A N 1
ATOM 772 C CA . PHE A 1 94 ? 1.256 -14.465 -1.401 1.00 84.06 94 PHE A CA 1
ATOM 773 C C . PHE A 1 94 ? 2.367 -15.038 -0.523 1.00 84.06 94 PHE A C 1
ATOM 775 O O . PHE A 1 94 ? 2.343 -16.234 -0.206 1.00 84.06 94 PHE A O 1
ATOM 782 N N . ALA A 1 95 ? 3.329 -14.208 -0.127 1.00 83.56 95 ALA A N 1
ATOM 783 C CA . ALA A 1 95 ? 4.353 -14.632 0.817 1.00 83.56 95 ALA A CA 1
ATOM 784 C C . ALA A 1 95 ? 3.763 -14.889 2.213 1.00 83.56 95 ALA A C 1
ATOM 786 O O . ALA A 1 95 ? 2.675 -14.424 2.569 1.00 83.56 95 ALA A O 1
ATOM 787 N N . ASP A 1 96 ? 4.513 -15.631 3.027 1.00 86.12 96 ASP A N 1
ATOM 788 C CA . ASP A 1 96 ? 4.182 -15.800 4.436 1.00 86.12 96 ASP A CA 1
ATOM 789 C C . ASP A 1 96 ? 4.165 -14.449 5.160 1.00 86.12 96 ASP A C 1
ATOM 791 O O . ASP A 1 96 ? 4.901 -13.516 4.820 1.00 86.12 96 ASP A O 1
ATOM 795 N N . ALA A 1 97 ? 3.336 -14.364 6.202 1.00 83.25 97 ALA A N 1
ATOM 796 C CA . ALA A 1 97 ? 3.257 -13.172 7.033 1.00 83.25 97 ALA A CA 1
ATOM 797 C C . ALA A 1 97 ? 4.647 -12.791 7.591 1.00 83.25 97 ALA A C 1
ATOM 799 O O . ALA A 1 97 ? 5.424 -13.675 7.970 1.00 83.25 97 ALA A O 1
ATOM 800 N N . PRO A 1 98 ? 4.963 -11.487 7.689 1.00 83.81 98 PRO A N 1
ATOM 801 C CA . PRO A 1 98 ? 6.283 -11.038 8.100 1.00 83.81 98 PRO A CA 1
ATOM 802 C C . PRO A 1 98 ? 6.580 -11.433 9.550 1.00 83.81 98 PRO A C 1
ATOM 804 O O . PRO A 1 98 ? 5.750 -11.276 10.451 1.00 83.81 98 PRO A O 1
ATOM 807 N N . ASP A 1 99 ? 7.802 -11.910 9.790 1.00 83.25 99 ASP A N 1
ATOM 808 C CA . ASP A 1 99 ? 8.301 -12.171 11.139 1.00 83.25 99 ASP A CA 1
ATOM 809 C C . ASP A 1 99 ? 8.742 -10.860 11.799 1.00 83.25 99 ASP A C 1
ATOM 811 O O . ASP A 1 99 ? 9.882 -10.412 11.670 1.00 83.25 99 ASP A O 1
ATOM 815 N N . PHE A 1 100 ? 7.835 -10.258 12.565 1.00 82.62 100 PHE A N 1
ATOM 816 C CA . PHE A 1 100 ? 8.082 -9.007 13.281 1.00 82.62 100 PHE A CA 1
ATOM 817 C C . PHE A 1 100 ? 9.139 -9.096 14.394 1.00 82.62 100 PHE A C 1
ATOM 819 O O . PHE A 1 100 ? 9.483 -8.063 14.968 1.00 82.62 100 PHE A O 1
ATOM 826 N N . SER A 1 101 ? 9.643 -10.290 14.730 1.00 80.06 101 SER A N 1
ATOM 827 C CA . SER A 1 101 ? 10.727 -10.449 15.707 1.00 80.06 101 SER A CA 1
ATOM 828 C C . SER A 1 101 ? 12.116 -10.187 15.116 1.00 80.06 101 SER A C 1
ATOM 830 O O . SER A 1 101 ? 13.072 -9.962 15.862 1.00 80.06 101 SER A O 1
ATOM 832 N N . GLN A 1 102 ? 12.233 -10.177 13.786 1.00 71.69 102 GLN A N 1
ATOM 833 C CA . GLN A 1 102 ? 13.485 -9.962 13.068 1.00 71.69 102 GLN A CA 1
ATOM 834 C C . GLN A 1 102 ? 13.521 -8.579 12.396 1.00 71.69 102 GLN A C 1
ATOM 836 O O . GLN A 1 102 ? 12.475 -8.016 12.056 1.00 71.69 102 GLN A O 1
ATOM 841 N N . PRO A 1 103 ? 14.722 -8.000 12.191 1.00 65.88 103 PRO A N 1
ATOM 842 C CA . PRO A 1 103 ? 14.865 -6.825 11.339 1.00 65.88 103 PRO A CA 1
ATOM 843 C C . PRO A 1 103 ? 14.395 -7.147 9.919 1.00 65.88 103 PRO A C 1
ATOM 845 O O . PRO A 1 103 ? 14.502 -8.295 9.480 1.00 65.88 103 PRO A O 1
ATOM 848 N N . VAL A 1 104 ? 13.890 -6.129 9.216 1.00 62.56 104 VAL A N 1
ATOM 849 C CA . VAL A 1 104 ? 13.387 -6.267 7.845 1.00 62.56 104 VAL A CA 1
ATOM 850 C C . VAL A 1 104 ? 14.485 -6.876 6.980 1.00 62.56 104 VAL A C 1
ATOM 852 O O . VAL A 1 104 ? 15.537 -6.276 6.762 1.00 62.56 104 VAL A O 1
ATOM 855 N N . LYS A 1 105 ? 14.251 -8.101 6.520 1.00 56.19 105 LYS A N 1
ATOM 856 C CA . LYS A 1 105 ? 15.010 -8.705 5.432 1.00 56.19 105 LYS A CA 1
ATOM 857 C C . LYS A 1 105 ? 14.184 -8.463 4.181 1.00 56.19 105 LYS A C 1
ATOM 859 O O . LYS A 1 105 ? 12.975 -8.675 4.209 1.00 56.19 105 LYS A O 1
ATOM 864 N N . SER A 1 106 ? 14.820 -8.010 3.104 1.00 48.41 106 SER A N 1
ATOM 865 C CA . SER A 1 106 ? 14.202 -8.000 1.777 1.00 48.41 106 SER A CA 1
ATOM 866 C C . SER A 1 106 ? 13.882 -9.449 1.395 1.00 48.41 106 SER A C 1
ATOM 868 O O . SER A 1 106 ? 14.695 -10.134 0.781 1.00 48.41 106 SER A O 1
ATOM 870 N N . ASN A 1 107 ? 12.711 -9.933 1.802 1.00 46.84 107 ASN A N 1
ATOM 871 C CA . ASN A 1 107 ? 12.185 -11.251 1.469 1.00 46.84 107 ASN A CA 1
ATOM 872 C C . ASN A 1 107 ? 11.438 -11.172 0.138 1.00 46.84 107 ASN A C 1
ATOM 874 O O . ASN A 1 107 ? 10.318 -11.663 0.029 1.00 46.84 107 ASN A O 1
ATOM 878 N N . ARG A 1 108 ? 12.038 -10.531 -0.875 1.00 46.53 108 ARG A N 1
ATOM 879 C CA . ARG A 1 108 ? 11.522 -10.639 -2.234 1.00 46.53 108 ARG A CA 1
ATOM 880 C C . ARG A 1 108 ? 11.588 -12.120 -2.583 1.00 46.53 108 ARG A C 1
ATOM 882 O O . ARG A 1 108 ? 12.673 -12.665 -2.778 1.00 46.53 108 ARG A O 1
ATOM 889 N N . VAL A 1 109 ? 10.440 -12.789 -2.552 1.00 44.88 109 VAL A N 1
ATOM 890 C CA . VAL A 1 109 ? 10.333 -14.155 -3.042 1.00 44.88 109 VAL A CA 1
ATOM 891 C C . VAL A 1 109 ? 10.671 -14.037 -4.519 1.00 44.88 109 VAL A C 1
ATOM 893 O O . VAL A 1 109 ? 9.940 -13.386 -5.262 1.00 44.88 109 VAL A O 1
ATOM 896 N N . GLU A 1 110 ? 11.818 -14.577 -4.937 1.00 41.94 110 GLU A N 1
ATOM 897 C CA . GLU A 1 110 ? 12.116 -14.747 -6.356 1.00 41.94 110 GLU A CA 1
ATOM 898 C C . GLU A 1 110 ? 11.048 -15.684 -6.914 1.00 41.94 110 GLU A C 1
ATOM 900 O O . GLU A 1 110 ? 11.143 -16.911 -6.855 1.00 41.94 110 GLU A O 1
ATOM 905 N N . LEU A 1 111 ? 9.967 -15.086 -7.400 1.00 42.25 111 LEU A N 1
ATOM 906 C CA . LEU A 1 111 ? 8.978 -15.766 -8.195 1.00 42.25 111 LEU A CA 1
ATOM 907 C C . LEU A 1 111 ? 9.727 -16.234 -9.446 1.00 42.25 111 LEU A C 1
ATOM 909 O O . LEU A 1 111 ? 10.072 -15.429 -10.306 1.00 42.25 111 LEU A O 1
ATOM 913 N N . ALA A 1 112 ? 10.029 -17.533 -9.522 1.00 38.47 112 ALA A N 1
ATOM 914 C CA . ALA A 1 112 ? 10.718 -18.174 -10.643 1.00 38.47 112 ALA A CA 1
ATOM 915 C C . ALA A 1 112 ? 9.823 -18.255 -11.897 1.00 38.47 112 ALA A C 1
ATOM 917 O O . ALA A 1 112 ? 9.692 -19.299 -12.534 1.00 38.47 112 ALA A O 1
ATOM 918 N N . TYR A 1 113 ? 9.177 -17.149 -12.246 1.00 40.25 113 TYR A N 1
ATOM 919 C CA . TYR A 1 113 ? 8.605 -16.931 -13.556 1.00 40.25 113 TYR A CA 1
ATOM 920 C C . TYR A 1 113 ? 9.658 -16.138 -14.314 1.00 40.25 113 TYR A C 1
ATOM 922 O O . TYR A 1 113 ? 10.059 -15.061 -13.882 1.00 40.25 113 TYR A O 1
ATOM 930 N N . SER A 1 114 ? 10.155 -16.699 -15.418 1.00 39.44 114 SER A N 1
ATOM 931 C CA . SER A 1 114 ? 10.945 -15.944 -16.390 1.00 39.44 114 SER A CA 1
ATOM 932 C C . SER A 1 114 ? 10.225 -14.626 -16.630 1.00 39.44 114 SER A C 1
ATOM 934 O O . SER A 1 114 ? 9.085 -14.667 -17.097 1.00 39.44 114 SER A O 1
ATOM 936 N N . THR A 1 115 ? 10.847 -13.510 -16.246 1.00 35.62 115 THR A N 1
ATOM 937 C CA . THR A 1 115 ? 10.305 -12.162 -16.397 1.00 35.62 115 THR A CA 1
ATOM 938 C C . THR A 1 115 ? 9.776 -12.057 -17.820 1.00 35.62 115 THR A C 1
ATOM 940 O O . THR A 1 115 ? 10.579 -12.074 -18.757 1.00 35.62 115 THR A O 1
ATOM 943 N N . PRO A 1 116 ? 8.452 -12.001 -18.044 1.00 37.62 116 PRO A N 1
ATOM 944 C CA . PRO A 1 116 ? 8.002 -11.488 -19.310 1.00 37.62 116 PRO A CA 1
ATOM 945 C C . PRO A 1 116 ? 8.474 -10.039 -19.280 1.00 37.62 116 PRO A C 1
ATOM 947 O O . PRO A 1 116 ? 8.149 -9.299 -18.347 1.00 37.62 116 PRO A O 1
ATOM 950 N N . GLU A 1 117 ? 9.268 -9.629 -20.268 1.00 44.56 117 GLU A N 1
ATOM 951 C CA . GLU A 1 117 ? 9.283 -8.225 -20.668 1.00 44.56 117 GLU A CA 1
ATOM 952 C C . GLU A 1 117 ? 7.842 -7.734 -20.558 1.00 44.56 117 GLU A C 1
ATOM 954 O O . GLU A 1 117 ? 6.952 -8.420 -21.064 1.00 44.56 117 GLU A O 1
ATOM 959 N N . ARG A 1 118 ? 7.613 -6.662 -19.785 1.00 45.16 118 ARG A N 1
ATOM 960 C CA . ARG A 1 118 ? 6.298 -6.060 -19.518 1.00 45.16 118 ARG A CA 1
ATOM 961 C C . ARG A 1 118 ? 5.391 -6.341 -20.718 1.00 45.16 118 ARG A C 1
ATOM 963 O O . ARG A 1 118 ? 5.691 -5.814 -21.777 1.00 45.16 118 ARG A O 1
ATOM 970 N N . CYS A 1 119 ? 4.410 -7.240 -20.561 1.00 48.28 119 CYS A N 1
ATOM 971 C CA . CYS A 1 119 ? 3.895 -8.217 -21.557 1.00 48.28 119 CYS A CA 1
ATOM 972 C C . CYS A 1 119 ? 3.615 -7.747 -23.012 1.00 48.28 119 CYS A C 1
ATOM 974 O O . CYS A 1 119 ? 3.305 -8.569 -23.868 1.00 48.28 119 CYS A O 1
ATOM 976 N N . ASP A 1 120 ? 3.706 -6.457 -23.324 1.00 60.91 120 ASP A N 1
ATOM 977 C CA . ASP A 1 120 ? 3.442 -5.864 -24.633 1.00 60.91 120 ASP A CA 1
ATOM 978 C C . ASP A 1 120 ? 4.471 -4.789 -25.075 1.00 60.91 120 ASP A C 1
ATOM 980 O O . ASP A 1 120 ? 4.296 -4.171 -26.133 1.00 60.91 120 ASP A O 1
ATOM 984 N N . ASP A 1 121 ? 5.525 -4.533 -24.291 1.00 68.12 121 ASP A N 1
ATOM 985 C CA . ASP A 1 121 ? 6.578 -3.564 -24.613 1.00 68.12 121 ASP A CA 1
ATOM 986 C C . ASP A 1 121 ? 7.571 -4.177 -25.614 1.00 68.12 121 ASP A C 1
ATOM 988 O O . ASP A 1 121 ? 8.132 -5.244 -25.386 1.00 68.12 121 ASP A O 1
ATOM 992 N N . VAL A 1 122 ? 7.808 -3.494 -26.739 1.00 73.81 122 VAL A N 1
ATOM 993 C CA . VAL A 1 122 ? 8.701 -3.976 -27.806 1.00 73.81 122 VAL A CA 1
ATOM 994 C C . VAL A 1 122 ? 9.939 -3.087 -27.862 1.00 73.81 122 VAL A C 1
ATOM 996 O O . VAL A 1 122 ? 9.931 -2.009 -28.461 1.00 73.81 122 VAL A O 1
ATOM 999 N N . GLY A 1 123 ? 11.015 -3.517 -27.201 1.00 80.31 123 GLY A N 1
ATOM 1000 C CA . GLY A 1 123 ? 12.238 -2.726 -27.060 1.00 80.31 123 GLY A CA 1
ATOM 1001 C C . GLY A 1 123 ? 11.989 -1.395 -26.336 1.00 80.31 123 GLY A C 1
ATOM 1002 O O . GLY A 1 123 ? 11.667 -1.350 -25.147 1.00 80.31 123 GLY A O 1
ATOM 1003 N N . GLU A 1 124 ? 12.145 -0.279 -27.050 1.00 81.50 124 GLU A N 1
ATOM 1004 C CA . GLU A 1 124 ? 11.924 1.074 -26.507 1.00 81.50 124 GLU A CA 1
ATOM 1005 C C . GLU A 1 124 ? 10.471 1.542 -26.597 1.00 81.50 124 GLU A C 1
ATOM 1007 O O . GLU A 1 124 ? 10.121 2.594 -26.061 1.00 81.50 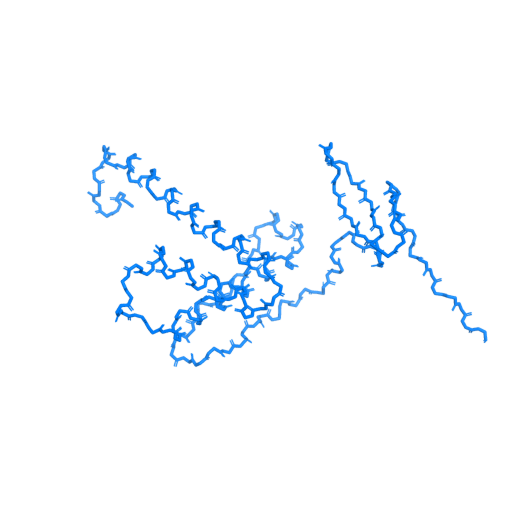124 GLU A O 1
ATOM 1012 N N . TRP A 1 125 ? 9.619 0.773 -27.26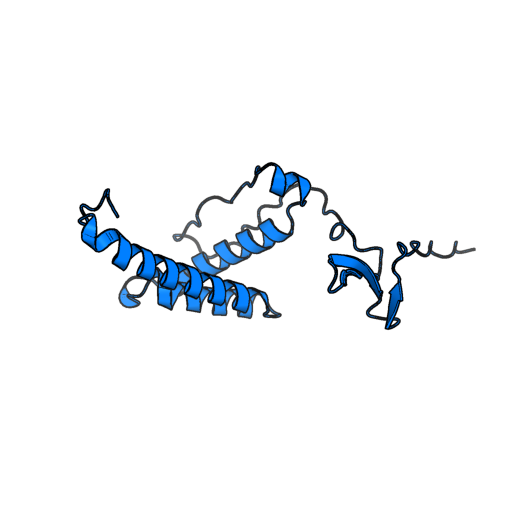8 1.00 81.38 125 TRP A N 1
ATOM 1013 C CA . TRP A 1 125 ? 8.212 1.092 -27.417 1.00 81.38 125 TRP A CA 1
ATOM 1014 C C . TRP A 1 125 ? 7.426 0.651 -26.190 1.00 81.38 125 TRP A C 1
ATOM 1016 O O . TRP A 1 125 ? 7.689 -0.399 -25.602 1.00 81.38 125 TRP A O 1
ATOM 1026 N N . ARG A 1 126 ? 6.451 1.475 -25.813 1.00 80.31 126 ARG A N 1
ATOM 1027 C CA . ARG A 1 126 ? 5.533 1.224 -24.705 1.00 80.31 126 ARG A CA 1
ATOM 1028 C C . ARG A 1 126 ? 4.125 1.033 -25.242 1.00 80.31 126 ARG A C 1
ATOM 1030 O O . ARG A 1 126 ? 3.650 1.872 -26.010 1.00 80.31 126 ARG A O 1
ATOM 1037 N N . ALA A 1 127 ? 3.468 -0.057 -24.860 1.00 82.06 127 ALA A N 1
ATOM 1038 C CA . ALA A 1 127 ? 2.075 -0.297 -25.224 1.00 82.06 127 ALA A CA 1
ATOM 1039 C C . ALA A 1 127 ? 1.129 0.419 -24.248 1.00 82.06 127 ALA A C 1
ATOM 1041 O O . ALA A 1 127 ? 1.328 0.400 -23.036 1.00 82.06 127 ALA A O 1
ATOM 1042 N N . THR A 1 128 ? 0.086 1.061 -24.769 1.00 81.31 128 THR A N 1
ATOM 1043 C CA . THR A 1 128 ? -0.972 1.692 -23.968 1.00 81.31 128 THR A CA 1
ATOM 1044 C C . THR A 1 128 ? -2.311 1.650 -24.716 1.00 81.31 128 THR A C 1
ATOM 1046 O O . THR A 1 128 ? -2.376 1.208 -25.866 1.00 81.31 128 THR A O 1
ATOM 1049 N N . LEU A 1 129 ? -3.397 2.049 -24.058 1.00 82.88 129 LEU A N 1
ATOM 1050 C CA . LEU A 1 129 ? -4.744 2.093 -24.630 1.00 82.88 129 LEU A CA 1
ATOM 1051 C C . LEU A 1 129 ? -5.163 3.544 -24.888 1.00 82.88 129 LEU A C 1
ATOM 1053 O O . LEU A 1 129 ? -4.867 4.432 -24.089 1.00 82.88 129 LEU A O 1
ATOM 1057 N N . ASP A 1 130 ? -5.857 3.786 -25.998 1.00 80.12 130 ASP A N 1
ATOM 1058 C CA . ASP A 1 130 ? -6.518 5.064 -26.258 1.00 80.12 130 ASP A CA 1
ATOM 1059 C C . ASP A 1 130 ? -7.848 5.190 -25.486 1.00 80.12 130 ASP A C 1
ATOM 1061 O O . ASP A 1 130 ? -8.285 4.277 -24.780 1.00 80.12 130 ASP A O 1
ATOM 1065 N N . LEU A 1 131 ? -8.526 6.333 -25.639 1.00 73.75 131 LEU A N 1
ATOM 1066 C CA . LEU A 1 131 ? -9.817 6.608 -24.992 1.00 73.75 131 LEU A CA 1
ATOM 1067 C C . LEU A 1 131 ? -10.947 5.657 -25.429 1.00 73.75 131 LEU A C 1
ATOM 1069 O O . LEU A 1 131 ? -11.961 5.564 -24.742 1.00 73.75 131 LEU A O 1
ATOM 1073 N N . ALA A 1 132 ? -10.791 4.963 -26.559 1.00 74.94 132 ALA A N 1
ATOM 1074 C CA . ALA A 1 132 ? -11.721 3.952 -27.052 1.00 74.94 132 ALA A CA 1
ATOM 1075 C C . ALA A 1 132 ? -11.318 2.526 -26.622 1.00 74.94 132 ALA A C 1
ATOM 1077 O O . ALA A 1 132 ? -11.959 1.556 -27.029 1.00 74.94 132 ALA A O 1
ATOM 1078 N N . GLY A 1 133 ? -10.263 2.384 -25.812 1.00 68.50 133 GLY A N 1
ATOM 1079 C CA . GLY A 1 133 ? -9.722 1.098 -25.378 1.00 68.50 133 GLY A CA 1
ATOM 1080 C C . GLY A 1 133 ? -8.922 0.369 -26.460 1.00 68.50 133 GLY A C 1
ATOM 1081 O O . GLY A 1 133 ? -8.635 -0.819 -26.308 1.00 68.50 133 GLY A O 1
ATOM 1082 N N . LYS A 1 134 ? -8.560 1.037 -27.561 1.00 80.75 134 LYS A N 1
ATOM 1083 C CA . LYS A 1 134 ? -7.744 0.455 -28.627 1.00 80.75 134 LYS A CA 1
ATOM 1084 C C . LYS A 1 134 ? -6.266 0.590 -28.282 1.00 80.75 134 LYS A C 1
ATOM 1086 O O . LYS A 1 134 ? -5.782 1.657 -27.912 1.00 80.75 134 LYS A O 1
ATOM 1091 N N . ARG A 1 135 ? -5.535 -0.512 -28.439 1.00 80.69 135 ARG A N 1
ATOM 1092 C CA . ARG A 1 135 ? -4.095 -0.564 -28.185 1.00 80.69 135 ARG A CA 1
ATOM 1093 C C . ARG A 1 135 ? -3.316 0.245 -29.224 1.00 80.69 135 ARG A C 1
ATOM 1095 O O . ARG A 1 135 ? -3.539 0.083 -30.425 1.00 80.69 135 ARG A O 1
ATOM 1102 N N . TYR A 1 136 ? -2.374 1.055 -28.751 1.00 86.69 136 TYR A N 1
ATOM 1103 C CA . TYR A 1 136 ? -1.353 1.712 -29.560 1.00 86.69 136 TYR A CA 1
ATOM 1104 C C . TYR A 1 136 ? 0.004 1.677 -28.849 1.00 86.69 136 TYR A C 1
ATOM 1106 O O . TYR A 1 136 ? 0.091 1.483 -27.635 1.00 86.69 136 TYR A O 1
ATOM 1114 N N . TRP A 1 137 ? 1.071 1.855 -29.618 1.00 87.62 137 TRP A N 1
ATOM 1115 C CA . TRP A 1 137 ? 2.443 1.903 -29.131 1.00 87.62 137 TRP A CA 1
ATOM 1116 C C . TRP A 1 137 ? 2.978 3.321 -29.252 1.00 87.62 137 TRP A C 1
ATOM 1118 O O . TRP A 1 137 ? 2.744 3.998 -30.256 1.00 87.62 137 TRP A O 1
ATOM 1128 N N . TRP A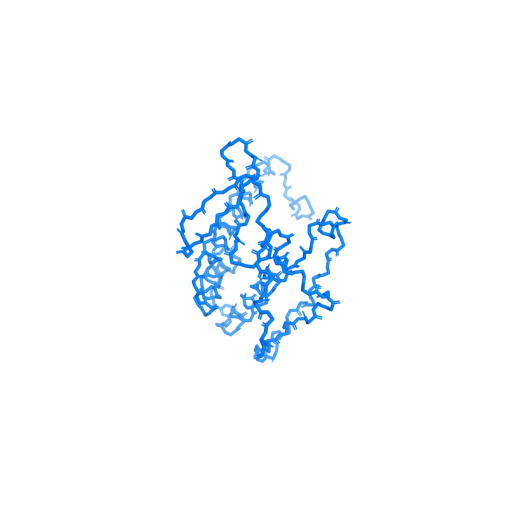 1 138 ? 3.723 3.765 -28.246 1.00 82.56 138 TRP A N 1
ATOM 1129 C CA . TRP A 1 138 ? 4.406 5.053 -28.262 1.00 82.56 138 TRP A CA 1
ATOM 1130 C C . TRP A 1 138 ? 5.868 4.890 -27.858 1.00 82.56 138 TRP A C 1
ATOM 1132 O O . TRP A 1 138 ? 6.200 4.088 -26.983 1.00 82.56 138 TRP A O 1
ATOM 1142 N N . ASN A 1 139 ? 6.752 5.635 -28.516 1.00 85.75 139 ASN A N 1
ATOM 1143 C CA . ASN A 1 139 ? 8.170 5.657 -28.194 1.00 85.75 139 ASN A CA 1
ATOM 1144 C C . ASN A 1 139 ? 8.494 6.952 -27.422 1.00 85.75 139 ASN A C 1
ATOM 1146 O O . ASN A 1 139 ? 8.461 8.034 -28.015 1.00 85.75 139 ASN A O 1
ATOM 1150 N N . PRO A 1 140 ? 8.832 6.890 -26.119 1.00 75.25 140 PRO A N 1
ATOM 1151 C CA . PRO A 1 140 ? 9.157 8.076 -25.322 1.00 75.25 140 PRO A CA 1
ATOM 1152 C C . PRO A 1 140 ? 10.386 8.841 -25.822 1.00 75.25 140 PRO A C 1
ATOM 1154 O O . PRO A 1 140 ? 10.507 10.037 -25.560 1.00 75.25 140 PRO A O 1
ATOM 1157 N N . ARG A 1 141 ? 11.296 8.171 -26.539 1.00 78.31 141 ARG A N 1
ATOM 1158 C CA . ARG A 1 141 ? 12.535 8.763 -27.046 1.00 78.31 141 ARG A CA 1
ATOM 1159 C C . ARG A 1 141 ? 12.326 9.488 -28.371 1.00 78.31 141 ARG A C 1
ATOM 1161 O O . ARG A 1 141 ? 12.768 10.625 -28.501 1.00 78.31 141 ARG A O 1
ATOM 1168 N N . THR A 1 142 ? 11.652 8.859 -29.335 1.00 85.31 142 THR A N 1
ATOM 1169 C CA . THR A 1 142 ? 11.409 9.459 -30.665 1.00 85.31 142 THR A CA 1
ATOM 1170 C C . THR A 1 142 ? 10.134 10.302 -30.719 1.00 85.31 142 THR A C 1
ATOM 1172 O O . THR A 1 142 ? 9.967 11.090 -31.645 1.00 85.31 142 THR A O 1
ATOM 1175 N N . ARG A 1 143 ? 9.257 10.185 -29.709 1.00 78.31 143 ARG A N 1
ATOM 1176 C CA . ARG A 1 143 ? 7.904 10.777 -29.656 1.00 78.31 143 ARG A CA 1
ATOM 1177 C C . ARG A 1 143 ? 6.978 10.306 -30.779 1.00 78.31 143 ARG A C 1
ATOM 1179 O O . ARG A 1 143 ? 5.969 10.948 -31.066 1.00 78.31 143 ARG A O 1
ATOM 1186 N N . GLU A 1 144 ? 7.299 9.179 -31.397 1.00 84.00 144 GLU A N 1
ATOM 1187 C CA . GLU A 1 144 ? 6.459 8.556 -32.410 1.00 84.00 144 GLU A CA 1
ATOM 1188 C C . GLU A 1 144 ? 5.364 7.710 -31.759 1.00 84.00 144 GLU A C 1
ATOM 1190 O O . GLU A 1 144 ? 5.530 7.162 -30.665 1.00 84.00 144 GLU A O 1
ATOM 1195 N N . SER A 1 145 ? 4.232 7.592 -32.451 1.00 86.69 145 SER A N 1
ATOM 1196 C CA . SER A 1 145 ? 3.130 6.719 -32.053 1.00 86.69 145 SER A CA 1
ATOM 1197 C C . SER A 1 145 ? 2.611 5.941 -33.254 1.00 86.69 145 SER A C 1
ATOM 1199 O O . SER A 1 145 ? 2.610 6.438 -34.381 1.00 86.69 145 SER A O 1
ATOM 1201 N N . THR A 1 146 ? 2.200 4.699 -33.022 1.00 85.62 146 THR A N 1
ATOM 1202 C CA . THR A 1 146 ? 1.700 3.806 -34.067 1.00 85.62 146 THR A CA 1
ATOM 1203 C C . THR A 1 146 ? 0.659 2.846 -33.504 1.00 85.62 146 THR A C 1
ATOM 1205 O O . THR A 1 146 ? 0.727 2.438 -32.349 1.00 85.62 146 THR A O 1
ATOM 1208 N N . TYR A 1 147 ? -0.310 2.464 -34.334 1.00 84.06 147 TYR A N 1
ATOM 1209 C CA . TYR A 1 147 ? -1.277 1.400 -34.034 1.00 84.06 147 TYR A CA 1
ATOM 1210 C C . TYR A 1 147 ? -0.845 0.039 -34.597 1.00 84.06 147 TYR A C 1
ATOM 1212 O O . TYR A 1 147 ? -1.594 -0.928 -34.492 1.00 84.06 147 TYR A O 1
ATOM 1220 N N . ALA A 1 148 ? 0.322 -0.038 -35.237 1.00 84.50 148 ALA A N 1
ATOM 1221 C CA . ALA A 1 148 ? 0.925 -1.287 -35.685 1.00 84.50 148 ALA A CA 1
ATOM 1222 C C . ALA A 1 148 ? 2.051 -1.681 -34.726 1.00 84.50 148 ALA A C 1
ATOM 1224 O O . ALA A 1 148 ? 2.805 -0.811 -34.290 1.00 84.50 148 ALA A O 1
ATOM 1225 N N . THR A 1 149 ? 2.188 -2.976 -34.432 1.00 80.12 149 THR A N 1
ATOM 1226 C CA . THR A 1 149 ? 3.262 -3.486 -33.574 1.00 80.12 149 THR A CA 1
ATOM 1227 C C . THR A 1 149 ? 4.626 -3.070 -34.142 1.00 80.12 149 THR A C 1
ATOM 1229 O O . THR A 1 149 ? 4.924 -3.413 -35.291 1.00 80.12 149 THR A O 1
ATOM 1232 N N . PRO A 1 150 ? 5.454 -2.328 -33.386 1.00 81.69 150 PRO A N 1
ATOM 1233 C CA . PRO A 1 150 ? 6.773 -1.908 -33.843 1.00 81.69 150 PRO A CA 1
ATOM 1234 C C . PRO A 1 150 ? 7.653 -3.126 -34.127 1.00 81.69 150 PRO A C 1
ATOM 1236 O O . PRO A 1 150 ? 7.697 -4.060 -33.330 1.00 81.69 150 PRO A O 1
ATOM 1239 N N . ALA A 1 151 ? 8.366 -3.135 -35.253 1.00 76.00 151 ALA A N 1
ATOM 1240 C CA . ALA A 1 151 ? 9.373 -4.161 -35.490 1.00 76.00 151 ALA A CA 1
ATOM 1241 C C . ALA A 1 151 ? 10.545 -3.930 -34.525 1.00 76.00 151 ALA A C 1
ATOM 1243 O O . ALA A 1 151 ? 11.040 -2.805 -34.419 1.00 76.00 151 ALA A O 1
ATOM 1244 N N . LEU A 1 152 ? 11.008 -4.983 -33.843 1.00 63.75 152 LEU A N 1
ATOM 1245 C CA . LEU A 1 152 ? 12.308 -4.959 -33.176 1.00 63.75 152 LEU A CA 1
ATOM 1246 C C . LEU A 1 152 ? 13.337 -4.623 -34.254 1.00 63.75 152 LEU A C 1
ATOM 1248 O O . LEU A 1 152 ? 13.556 -5.425 -35.161 1.00 63.75 152 LEU A O 1
ATOM 1252 N N . ALA A 1 153 ? 13.913 -3.422 -34.204 1.00 50.41 153 ALA A N 1
ATOM 1253 C CA . ALA A 1 153 ? 15.021 -3.066 -35.072 1.00 50.41 153 ALA A CA 1
ATOM 1254 C C . ALA A 1 153 ? 16.158 -4.046 -34.761 1.00 50.41 153 ALA A C 1
ATOM 1256 O O . ALA A 1 153 ? 16.852 -3.915 -33.755 1.00 50.41 153 ALA A O 1
ATOM 1257 N N . SER A 1 154 ? 16.282 -5.083 -35.588 1.00 42.62 154 SER A N 1
ATOM 1258 C CA . SER A 1 154 ? 17.374 -6.041 -35.540 1.00 42.62 154 SER A CA 1
ATOM 1259 C C . SER A 1 154 ? 18.679 -5.257 -35.582 1.00 42.62 154 SER A C 1
ATOM 1261 O O . SER A 1 154 ? 18.904 -4.492 -36.523 1.00 42.62 154 SER A O 1
ATOM 1263 N N . ALA A 1 155 ? 19.499 -5.420 -34.544 1.00 40.59 155 ALA A N 1
ATOM 1264 C CA . ALA A 1 155 ? 20.815 -4.810 -34.442 1.00 40.59 155 ALA A CA 1
ATOM 1265 C C . ALA A 1 155 ? 21.609 -5.009 -35.750 1.00 40.59 155 ALA A C 1
ATOM 1267 O O . ALA A 1 155 ? 21.541 -6.095 -36.338 1.00 40.59 155 ALA A O 1
ATOM 1268 N N . PRO A 1 156 ? 22.352 -3.998 -36.233 1.00 39.09 156 PRO A N 1
ATOM 1269 C CA . PRO A 1 156 ? 23.182 -4.171 -37.413 1.00 39.09 156 PRO A CA 1
ATOM 1270 C C . PRO A 1 156 ? 24.245 -5.241 -37.138 1.00 39.09 156 PRO A C 1
ATOM 1272 O O . PRO A 1 156 ? 24.982 -5.160 -36.156 1.00 39.09 156 PRO A O 1
ATOM 1275 N N . LEU A 1 157 ? 24.303 -6.243 -38.020 1.00 42.66 157 LEU A N 1
ATOM 1276 C CA . LEU A 1 157 ? 25.399 -7.205 -38.122 1.00 42.66 157 LEU A CA 1
ATOM 1277 C C . LEU A 1 157 ? 26.716 -6.427 -38.227 1.00 42.66 157 LEU A C 1
ATOM 1279 O O . LEU A 1 157 ? 26.965 -5.754 -39.226 1.00 42.66 157 LEU A O 1
ATOM 1283 N N . SER A 1 158 ? 27.536 -6.501 -37.181 1.00 44.78 158 SER A N 1
ATOM 1284 C CA . SER A 1 158 ? 28.908 -6.006 -37.186 1.00 44.78 158 SER A CA 1
ATOM 1285 C C . SER A 1 158 ? 29.730 -6.832 -38.176 1.00 44.78 158 SER A C 1
ATOM 1287 O O . SER A 1 158 ? 29.970 -8.018 -37.938 1.00 44.78 158 SER A O 1
ATOM 1289 N N . SER A 1 159 ? 30.100 -6.205 -39.291 1.00 47.97 159 SER A N 1
ATOM 1290 C CA . SER A 1 159 ? 31.126 -6.649 -40.243 1.00 47.97 159 SER A CA 1
ATOM 1291 C C . SER A 1 159 ? 32.533 -6.429 -39.707 1.00 47.97 159 SER A C 1
ATOM 1293 O O . SER A 1 159 ? 32.735 -5.348 -39.106 1.00 47.97 159 SER A O 1
#

Sequence (159 aa):
MRHAGIQELMINKNLKMVQEYSFELLMGFDHAMTLTTEDEKVYEMGGAIWGLIYRKPEKYSEQHLHHFASHLYTELETLYEVPLDKFKEGALVFADAPDFSQPVKSNRVELAYSTPERCDDVGEWRATLDLAGKRYWWNPRTRESTYATPALASAPLSS

Organism: NCBI:txid303371

Radius of gyration: 21.54 Å; chains: 1; bounding box: 61×30×62 Å

pLDDT: mean 78.28, std 15.62, range [35.62, 94.62]

InterPro domains:
  IPR001202 WW domain [PS01159] (125-150)
  IPR001202 WW domain [PS50020] (125-152)

Foldseek 3Di:
DVVVVPDPVCCVVVVVVVVVLVVQLVVQLVVLVVDDDPVSSLVSNLVSCVVRPVVPNVPDDPQLSSLQSLLVVLLVVVVQQDDPVCVVVVVDDRDDDGDSVDGRDNPNPPPPDPRCPSVQAQVQWDWDADPVRQIKIAHPVVRDIGSDRDDNPPPDDDD

Secondary structure (DSSP, 8-state):
-GGGT--HHHHHHHHHHHHHHHHHHHHHHHHHHTSSSHHHHHHHHHHHHIIIII--GGGS-HHHHHHHHHHHHHHHHHHHHS-HHHHHTT---PPPPP-TTS----------S---SSTT-BTTBEEEE-TTS-EEEE-TTT--EESSPPP--PPP---